Protein AF-A0A399HPF7-F1 (afdb_monomer_lite)

Foldseek 3Di:
DDDDDDWDKAWLAWADQDPPDPDIDTAIDTPPDDDDDDDDDPVCPPPDDDDDDLVVQQVCLVVVVDPGPVSNVNSVSVPPD

Structure (mmCIF, N/CA/C/O backbone):
data_AF-A0A399HPF7-F1
#
_entry.id   AF-A0A399HPF7-F1
#
loop_
_atom_site.group_PDB
_atom_site.id
_atom_site.type_symbol
_atom_site.label_atom_id
_atom_site.label_alt_id
_atom_site.label_comp_id
_atom_site.label_asym_id
_atom_site.label_entity_id
_atom_site.label_seq_id
_atom_site.pdbx_PDB_ins_code
_atom_site.Cartn_x
_atom_site.Cartn_y
_atom_site.Cartn_z
_atom_site.occupancy
_atom_site.B_iso_or_equiv
_atom_site.auth_seq_id
_atom_site.auth_comp_id
_atom_site.auth_asym_id
_atom_site.auth_atom_id
_atom_site.pdbx_PDB_model_num
ATOM 1 N N . MET A 1 1 ? 18.356 16.712 -25.322 1.00 36.47 1 MET A N 1
ATOM 2 C CA . MET A 1 1 ? 17.739 17.135 -24.046 1.00 36.47 1 MET A CA 1
ATOM 3 C C . MET A 1 1 ? 16.526 16.241 -23.815 1.00 36.47 1 MET A C 1
ATOM 5 O O . MET A 1 1 ? 15.495 16.478 -24.422 1.00 36.47 1 MET A O 1
ATOM 9 N N . SER A 1 2 ? 16.683 15.138 -23.076 1.00 44.44 2 SER A N 1
ATOM 10 C CA . SER A 1 2 ? 15.580 14.203 -22.806 1.00 44.44 2 SER A CA 1
ATOM 11 C C . SER A 1 2 ? 14.851 14.672 -21.551 1.00 44.44 2 SER A C 1
ATOM 13 O O . 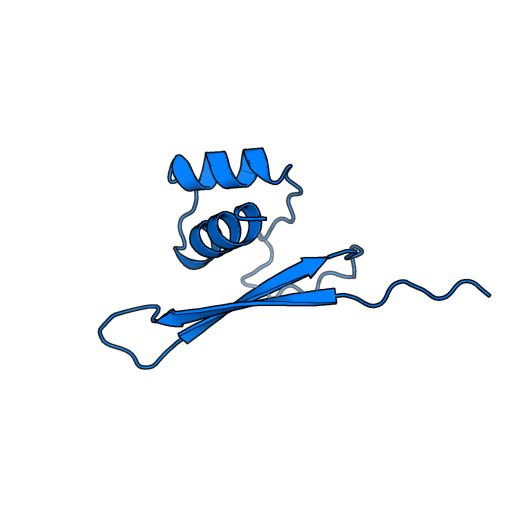SER A 1 2 ? 15.467 14.746 -20.487 1.00 44.44 2 SER A O 1
ATOM 15 N N . GLN A 1 3 ? 13.574 15.036 -21.674 1.00 47.56 3 GLN A N 1
ATOM 16 C CA . GLN A 1 3 ? 12.711 15.293 -20.519 1.00 47.56 3 GLN A CA 1
ATOM 17 C C . GLN A 1 3 ? 12.648 14.015 -19.671 1.00 47.56 3 GLN A C 1
ATOM 19 O O . GLN A 1 3 ? 12.383 12.934 -20.197 1.00 47.56 3 GLN A O 1
ATOM 24 N N . ARG A 1 4 ? 12.961 14.121 -18.374 1.00 54.72 4 ARG A N 1
ATOM 25 C CA . ARG A 1 4 ? 12.755 13.017 -17.426 1.00 54.72 4 ARG A CA 1
ATOM 26 C C . ARG A 1 4 ? 11.243 12.809 -17.264 1.00 54.72 4 ARG A C 1
ATOM 28 O O . ARG A 1 4 ? 10.532 13.813 -17.207 1.00 54.72 4 ARG A O 1
ATOM 35 N N . PRO A 1 5 ? 10.738 11.568 -17.192 1.00 55.84 5 PRO A N 1
ATOM 36 C CA . PRO A 1 5 ? 9.331 11.341 -16.890 1.00 55.84 5 PRO A CA 1
ATOM 37 C C . PRO A 1 5 ? 9.015 11.943 -15.514 1.00 55.84 5 PRO A C 1
ATOM 39 O O . PRO A 1 5 ? 9.773 11.758 -14.566 1.00 55.84 5 PRO A O 1
ATOM 42 N N . HIS A 1 6 ? 7.941 12.724 -15.427 1.00 59.25 6 HIS A N 1
ATOM 43 C CA . HIS A 1 6 ? 7.436 13.230 -14.155 1.00 59.25 6 HIS A CA 1
ATOM 44 C C . HIS A 1 6 ? 6.842 12.061 -13.362 1.00 59.25 6 HIS A C 1
ATOM 46 O O . HIS A 1 6 ? 6.101 11.263 -13.936 1.00 59.25 6 HIS A O 1
ATOM 52 N N . ASP A 1 7 ? 7.142 11.971 -12.065 1.00 65.12 7 ASP A N 1
ATOM 53 C CA . ASP A 1 7 ? 6.517 10.995 -11.170 1.00 65.12 7 ASP A CA 1
ATOM 54 C C . ASP A 1 7 ? 4.993 11.191 -11.196 1.00 65.12 7 ASP A C 1
ATOM 56 O O . ASP A 1 7 ? 4.475 12.239 -10.797 1.00 65.12 7 ASP A O 1
ATOM 60 N N . VAL A 1 8 ? 4.263 10.194 -11.705 1.00 82.94 8 VAL A N 1
ATOM 61 C CA . VAL A 1 8 ? 2.798 10.238 -11.774 1.00 82.94 8 VAL A CA 1
ATOM 62 C C . VAL A 1 8 ? 2.240 9.587 -10.519 1.00 82.94 8 VAL A C 1
ATOM 64 O O . VAL A 1 8 ? 2.366 8.378 -10.327 1.00 82.94 8 VAL A O 1
ATOM 67 N N . TRP A 1 9 ? 1.593 10.404 -9.691 1.00 90.56 9 TRP A N 1
ATOM 68 C CA . TRP A 1 9 ? 0.845 9.966 -8.518 1.00 90.56 9 TRP A CA 1
ATOM 69 C C . TRP A 1 9 ? -0.637 9.877 -8.870 1.00 90.56 9 TRP A C 1
ATOM 71 O O . TRP A 1 9 ? -1.298 10.893 -9.092 1.00 90.56 9 TRP A O 1
ATOM 81 N N . ARG A 1 10 ? -1.176 8.658 -8.921 1.00 93.19 10 ARG A N 1
ATOM 82 C CA . ARG A 1 10 ? -2.600 8.410 -9.156 1.00 93.19 10 ARG A CA 1
ATOM 83 C C . ARG A 1 10 ? -3.312 8.172 -7.822 1.00 93.19 10 ARG A C 1
ATOM 85 O O . ARG A 1 10 ? -2.939 7.239 -7.112 1.00 93.19 10 ARG A O 1
ATOM 92 N N . PRO A 1 11 ? -4.342 8.955 -7.460 1.00 95.19 11 PRO A N 1
ATOM 93 C CA . PRO A 1 11 ? -5.114 8.688 -6.253 1.00 95.19 11 PRO A CA 1
ATOM 94 C C . PRO A 1 11 ? -5.915 7.389 -6.405 1.00 95.19 11 PRO A C 1
ATOM 96 O O . PRO A 1 11 ? -6.612 7.195 -7.401 1.00 95.19 11 PRO A O 1
ATOM 99 N N . LEU A 1 12 ? -5.836 6.518 -5.399 1.00 95.44 12 LEU A N 1
ATOM 100 C CA . LEU A 1 12 ? -6.638 5.292 -5.297 1.00 95.44 12 LEU A CA 1
ATOM 101 C C . LEU A 1 12 ? -7.853 5.481 -4.379 1.00 95.44 12 LEU A C 1
ATOM 103 O O . LEU A 1 12 ? -8.854 4.788 -4.535 1.00 95.44 12 LEU A O 1
ATOM 107 N N . GLY A 1 13 ? -7.783 6.432 -3.442 1.00 95.06 13 GLY A N 1
ATOM 108 C CA . GLY A 1 13 ? -8.906 6.812 -2.588 1.00 95.06 13 GLY A CA 1
ATOM 109 C C . GLY A 1 13 ? -8.487 7.223 -1.180 1.00 95.06 13 GLY A C 1
ATOM 110 O O . GLY A 1 13 ? -7.303 7.309 -0.851 1.00 95.06 13 GLY A O 1
ATOM 111 N N . SER A 1 14 ? -9.486 7.477 -0.336 1.00 95.75 14 SER A N 1
ATOM 112 C CA . SER A 1 14 ? -9.308 7.789 1.081 1.00 95.75 14 SER A CA 1
ATOM 113 C C . SER A 1 14 ? -10.293 6.975 1.910 1.00 95.75 14 SER A C 1
ATOM 115 O O . SER A 1 14 ? -11.498 7.040 1.656 1.00 95.75 14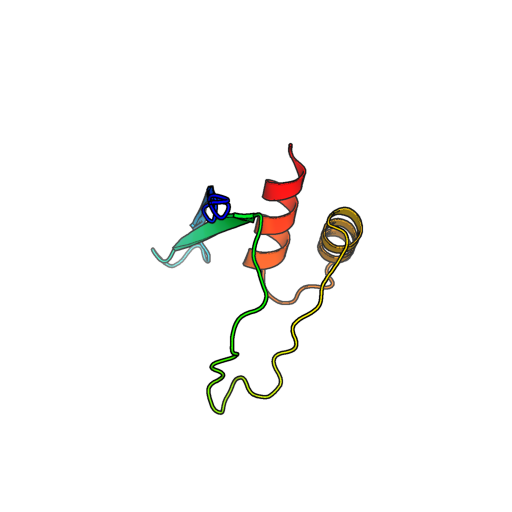 SER A O 1
ATOM 117 N N . TYR A 1 15 ? -9.806 6.242 2.910 1.00 93.31 15 TYR A N 1
ATOM 118 C CA . TYR A 1 15 ? -10.581 5.235 3.643 1.00 93.31 15 TYR A CA 1
ATOM 119 C C . TYR A 1 15 ? -10.413 5.389 5.155 1.00 93.31 15 TYR A C 1
ATOM 121 O O . TYR A 1 15 ? -9.350 5.785 5.628 1.00 93.31 15 TYR A O 1
ATOM 129 N N . ALA A 1 16 ? -11.463 5.079 5.918 1.00 92.19 16 ALA A N 1
ATOM 130 C CA . ALA A 1 16 ? -11.376 5.027 7.375 1.00 92.19 16 ALA A CA 1
ATOM 131 C C . ALA A 1 16 ? -10.527 3.821 7.808 1.00 92.19 16 ALA A C 1
ATOM 133 O O . ALA A 1 16 ? -10.657 2.740 7.237 1.00 92.19 16 ALA A O 1
ATOM 134 N N . ILE A 1 17 ? -9.667 4.010 8.812 1.00 85.12 17 ILE A N 1
ATOM 135 C CA . ILE A 1 17 ? -8.769 2.951 9.312 1.00 85.12 17 ILE A CA 1
ATOM 136 C C . ILE A 1 17 ? -9.449 2.123 10.413 1.00 85.12 17 ILE A C 1
ATOM 138 O O . ILE A 1 17 ? -9.242 0.919 10.523 1.00 85.12 17 ILE A O 1
ATOM 142 N N . THR A 1 18 ? -10.267 2.772 11.238 1.00 85.12 18 THR A N 1
ATOM 143 C CA . THR A 1 18 ? -10.991 2.170 12.364 1.00 85.12 18 THR A CA 1
ATOM 144 C C . THR A 1 18 ? -12.314 2.907 12.547 1.00 85.12 18 THR A C 1
ATOM 146 O O . THR A 1 18 ? -12.399 4.110 12.304 1.00 85.12 18 THR A O 1
ATOM 149 N N . LEU A 1 19 ? -13.352 2.185 12.974 1.00 84.69 19 LEU A N 1
ATOM 150 C CA . LEU A 1 19 ? -14.716 2.705 13.126 1.00 84.69 19 LEU A CA 1
ATOM 151 C C . LEU A 1 19 ? -14.852 3.764 14.238 1.00 84.69 19 LEU A C 1
ATOM 153 O O . LEU A 1 19 ? -15.837 4.495 14.258 1.00 84.69 19 LEU A O 1
ATOM 157 N N . GLY A 1 20 ? -13.878 3.860 15.150 1.00 88.88 20 GLY A N 1
ATOM 158 C CA . GLY A 1 20 ? -13.892 4.792 16.287 1.00 88.88 20 GLY A CA 1
ATOM 159 C C . GLY A 1 20 ? -13.055 6.057 16.093 1.00 88.88 20 GLY A C 1
ATOM 160 O O . GLY A 1 20 ? -12.815 6.775 17.060 1.00 88.88 20 GLY A O 1
ATOM 161 N N . SER A 1 21 ? -12.556 6.315 14.883 1.00 91.38 21 SER A N 1
ATOM 162 C CA . SER A 1 21 ? -11.667 7.443 14.609 1.00 91.38 21 SER A CA 1
ATOM 163 C C . SER A 1 21 ? -12.049 8.156 13.320 1.00 91.38 21 SER A C 1
ATOM 165 O O . SER A 1 21 ? -12.486 7.539 12.351 1.00 91.38 21 SER A O 1
ATOM 167 N N . THR A 1 22 ? -11.820 9.468 13.284 1.00 93.50 22 THR A N 1
ATOM 168 C CA . THR A 1 22 ? -11.896 10.267 12.054 1.00 93.50 22 THR A CA 1
ATOM 169 C C . THR A 1 22 ? -10.642 10.127 11.188 1.00 93.50 22 THR A C 1
ATOM 171 O O . THR A 1 22 ? -10.604 10.669 10.083 1.00 93.50 22 THR A O 1
ATOM 174 N N . ALA A 1 23 ? -9.621 9.399 11.658 1.00 93.12 23 ALA A N 1
ATOM 175 C CA . ALA A 1 23 ? -8.390 9.164 10.919 1.00 93.12 23 ALA A CA 1
ATOM 176 C C . ALA A 1 23 ? -8.653 8.421 9.601 1.00 93.12 23 ALA A C 1
ATOM 178 O O . ALA A 1 23 ? -9.380 7.421 9.547 1.00 93.12 23 ALA A O 1
ATOM 179 N N . ARG A 1 24 ? -8.009 8.903 8.535 1.00 93.12 24 ARG A N 1
ATOM 180 C CA . ARG A 1 24 ? -8.120 8.340 7.191 1.00 93.12 24 ARG A CA 1
ATOM 181 C C . ARG A 1 24 ? -6.754 7.959 6.654 1.00 93.12 24 ARG A C 1
ATOM 183 O O . ARG A 1 24 ? -5.789 8.698 6.828 1.00 93.12 24 ARG A O 1
ATOM 190 N N . VAL A 1 25 ? -6.702 6.843 5.938 1.00 93.56 25 VAL A N 1
ATOM 191 C CA . VAL A 1 25 ? -5.575 6.513 5.068 1.00 93.56 25 VAL A CA 1
ATOM 192 C C . VAL A 1 25 ? -5.878 7.025 3.665 1.00 93.56 25 VAL A C 1
ATOM 194 O O . VAL A 1 25 ? -6.966 6.795 3.138 1.00 93.56 25 VAL A O 1
ATOM 197 N N . HIS A 1 26 ? -4.927 7.737 3.070 1.00 95.25 26 HIS A N 1
ATOM 198 C CA . HIS A 1 26 ? -4.994 8.187 1.683 1.00 95.25 26 HIS A CA 1
ATOM 199 C C . HIS A 1 26 ? -4.028 7.342 0.864 1.00 95.25 26 HIS A C 1
ATOM 201 O O . HIS A 1 26 ? -2.842 7.277 1.182 1.00 95.25 26 HIS A O 1
ATOM 207 N N . LEU A 1 27 ? -4.545 6.670 -0.158 1.00 95.31 27 LEU A N 1
ATOM 208 C CA . LEU A 1 27 ? -3.788 5.718 -0.959 1.00 95.31 27 LEU A CA 1
ATOM 209 C C . LEU A 1 27 ? -3.507 6.313 -2.334 1.00 95.31 27 LEU A C 1
ATOM 211 O O . LEU A 1 27 ? -4.407 6.851 -2.984 1.00 95.31 27 LEU A O 1
ATOM 215 N N . TYR A 1 28 ? -2.261 6.174 -2.773 1.00 94.75 28 TYR A N 1
ATOM 216 C CA . TYR A 1 28 ? -1.792 6.626 -4.074 1.00 94.75 28 TYR A CA 1
ATOM 217 C C . TYR A 1 28 ? -0.946 5.535 -4.721 1.00 94.75 28 TYR A C 1
ATOM 219 O O . TYR A 1 28 ? -0.165 4.863 -4.049 1.00 94.75 28 TYR A O 1
ATOM 227 N N . GLU A 1 29 ? -1.089 5.386 -6.030 1.00 94.25 29 GLU A N 1
ATOM 228 C CA . GLU A 1 29 ? -0.179 4.613 -6.862 1.00 94.25 29 GLU A CA 1
ATOM 229 C C . GLU A 1 29 ? 0.841 5.568 -7.478 1.00 94.25 29 GLU A C 1
ATOM 231 O O . GLU A 1 29 ? 0.473 6.505 -8.188 1.00 94.25 29 GLU A O 1
ATOM 236 N N . ALA A 1 30 ? 2.118 5.316 -7.219 1.00 92.19 30 ALA A N 1
ATOM 237 C CA . ALA A 1 30 ? 3.216 6.022 -7.855 1.00 92.19 30 ALA A CA 1
ATOM 238 C C . ALA A 1 30 ? 3.839 5.137 -8.934 1.00 92.19 30 ALA A C 1
ATOM 240 O O . ALA A 1 30 ? 4.094 3.952 -8.707 1.00 92.19 30 ALA A O 1
ATOM 241 N N . ARG A 1 31 ? 4.089 5.711 -10.111 1.00 89.88 31 ARG A N 1
ATOM 242 C CA . ARG A 1 31 ? 4.691 5.011 -11.254 1.00 89.88 31 ARG A CA 1
ATOM 243 C C . ARG A 1 31 ? 5.988 5.679 -11.677 1.00 89.88 31 ARG A C 1
ATOM 245 O O . ARG A 1 31 ? 6.195 6.858 -11.414 1.00 89.88 31 ARG A O 1
ATOM 252 N N . SER A 1 32 ? 6.826 4.909 -12.371 1.00 88.12 32 SER A N 1
ATOM 253 C CA . SER A 1 32 ? 8.109 5.374 -12.919 1.00 88.12 32 SER A CA 1
ATOM 254 C C . SER A 1 32 ? 9.108 5.854 -11.860 1.00 88.12 32 SER A C 1
ATOM 256 O O . SER A 1 32 ? 9.981 6.662 -12.158 1.00 88.12 32 SER A O 1
ATOM 258 N N . LEU A 1 33 ? 9.008 5.309 -10.644 1.00 86.06 33 LEU A N 1
ATOM 259 C CA . LEU A 1 33 ? 9.911 5.630 -9.547 1.00 86.06 33 LEU A CA 1
ATOM 260 C C . LEU A 1 33 ? 11.321 5.083 -9.788 1.00 86.06 33 LEU A C 1
ATOM 262 O O . LEU A 1 33 ? 11.507 3.965 -10.271 1.00 86.06 33 LEU A O 1
ATOM 266 N N . THR A 1 34 ? 12.316 5.852 -9.355 1.00 84.62 34 THR A N 1
ATOM 267 C CA . THR A 1 34 ? 13.711 5.412 -9.248 1.00 84.62 34 THR A CA 1
ATOM 268 C C . THR A 1 34 ? 14.112 5.274 -7.786 1.00 84.62 34 THR A C 1
ATOM 270 O O . THR A 1 34 ? 13.658 6.051 -6.947 1.00 84.62 34 THR A O 1
ATOM 273 N N . LEU A 1 35 ? 15.001 4.328 -7.474 1.00 86.81 35 LEU A N 1
ATOM 274 C CA . LEU A 1 35 ? 15.530 4.186 -6.119 1.00 86.81 35 LEU A CA 1
ATOM 275 C C . LEU A 1 35 ? 16.377 5.411 -5.742 1.00 86.81 35 LEU A C 1
ATOM 277 O O . LEU A 1 35 ? 17.408 5.674 -6.360 1.00 86.81 35 LEU A O 1
ATOM 281 N N . GLY A 1 36 ? 15.927 6.148 -4.728 1.00 87.62 36 GLY A N 1
ATOM 282 C CA . GLY A 1 36 ? 16.665 7.254 -4.123 1.00 87.62 36 GLY A CA 1
ATOM 283 C C . GLY A 1 36 ? 17.454 6.835 -2.875 1.00 87.62 36 GLY A C 1
ATOM 284 O O . GLY A 1 36 ? 17.403 5.672 -2.465 1.00 87.62 36 GLY A O 1
ATOM 285 N N . PRO A 1 37 ? 18.171 7.783 -2.247 1.00 90.19 37 PRO A N 1
ATOM 286 C CA . PRO A 1 37 ? 18.768 7.584 -0.931 1.00 90.19 37 PRO A CA 1
ATOM 287 C C . PRO A 1 37 ? 17.718 7.155 0.102 1.00 90.19 37 PRO A C 1
ATOM 289 O O . PRO A 1 37 ? 16.587 7.640 0.088 1.00 90.19 37 PRO A O 1
ATOM 292 N N . GLN A 1 38 ? 18.102 6.260 1.010 1.00 89.31 38 GLN A N 1
ATOM 293 C CA . GLN A 1 38 ? 17.254 5.861 2.130 1.00 89.31 38 GLN A CA 1
ATOM 294 C C . GLN A 1 38 ? 17.542 6.751 3.338 1.00 89.31 38 GLN A C 1
ATOM 296 O O . GLN A 1 38 ? 18.696 6.937 3.721 1.00 89.31 38 GLN A O 1
ATOM 301 N N . HIS A 1 39 ? 16.483 7.280 3.941 1.00 90.75 39 HIS A N 1
ATOM 302 C CA . HIS A 1 39 ? 16.536 8.093 5.152 1.00 90.75 39 HIS A CA 1
ATOM 303 C C . HIS A 1 39 ? 15.707 7.394 6.231 1.00 90.75 39 HIS A C 1
ATOM 305 O O . HIS A 1 39 ? 14.552 7.743 6.448 1.00 90.75 39 HIS A O 1
ATOM 311 N N . LEU A 1 40 ? 16.283 6.353 6.830 1.00 91.38 40 LEU A N 1
ATOM 312 C CA . LEU A 1 40 ? 15.640 5.553 7.872 1.00 91.38 40 LEU A CA 1
ATOM 313 C C . LEU A 1 40 ? 15.933 6.166 9.243 1.00 91.38 40 LEU A C 1
ATOM 315 O O . LEU A 1 40 ? 17.055 6.608 9.502 1.00 91.38 40 LEU A O 1
ATOM 319 N N . THR A 1 41 ? 14.936 6.184 10.118 1.00 94.12 41 THR A N 1
ATOM 320 C CA . THR A 1 41 ? 15.120 6.471 11.545 1.00 94.12 41 THR A CA 1
ATOM 321 C C . THR A 1 41 ? 15.680 5.254 12.286 1.00 94.12 41 THR A C 1
ATOM 323 O O . THR A 1 41 ? 15.721 4.143 11.753 1.00 94.12 41 THR A O 1
ATOM 326 N N . ASP A 1 42 ? 16.069 5.434 13.551 1.00 94.06 42 ASP A N 1
ATOM 327 C CA . ASP A 1 42 ? 16.594 4.344 14.384 1.00 94.06 42 ASP A CA 1
ATOM 328 C C . ASP A 1 42 ? 15.612 3.170 14.529 1.00 94.06 42 ASP A C 1
ATOM 330 O O . ASP A 1 42 ? 16.032 2.025 14.670 1.00 94.06 42 ASP A O 1
ATOM 334 N N . THR A 1 43 ? 14.305 3.429 14.438 1.00 93.25 43 THR A N 1
ATOM 335 C CA . THR A 1 43 ? 13.258 2.396 14.501 1.00 93.25 43 THR A CA 1
ATOM 336 C C . THR A 1 43 ? 12.989 1.697 13.168 1.00 93.25 43 THR A C 1
ATOM 338 O O . THR A 1 43 ? 12.236 0.728 13.127 1.00 93.25 43 THR A O 1
ATOM 341 N N . GLU A 1 44 ? 13.569 2.184 12.072 1.00 92.88 44 GLU A N 1
ATOM 342 C CA . GLU A 1 44 ? 13.302 1.715 10.708 1.00 92.88 44 GLU A CA 1
ATOM 343 C C . GLU A 1 44 ? 14.508 1.000 10.086 1.00 92.88 44 GLU A C 1
ATOM 345 O O . GLU A 1 44 ? 14.445 0.616 8.923 1.00 92.88 44 GLU A O 1
ATOM 350 N N . GLN A 1 45 ? 15.596 0.778 10.833 1.00 90.19 45 GLN A N 1
ATOM 351 C CA . GLN A 1 45 ? 16.826 0.167 10.302 1.00 90.19 45 GLN A CA 1
ATOM 352 C C . GLN A 1 45 ? 16.605 -1.226 9.687 1.00 90.19 45 GLN A C 1
ATOM 354 O O . GLN A 1 45 ? 17.317 -1.618 8.764 1.00 90.19 45 GLN A O 1
ATOM 359 N N . ASP A 1 46 ? 15.588 -1.952 10.157 1.00 89.62 46 ASP A N 1
ATOM 360 C CA . ASP A 1 46 ? 15.228 -3.277 9.648 1.00 89.62 46 ASP A CA 1
ATOM 361 C C . ASP A 1 46 ? 14.238 -3.244 8.471 1.00 89.62 46 ASP A C 1
ATOM 363 O O . ASP A 1 46 ? 13.846 -4.300 7.958 1.00 89.62 46 ASP A O 1
ATOM 367 N N . PHE A 1 47 ? 13.813 -2.062 8.014 1.00 88.69 47 PHE A N 1
ATOM 368 C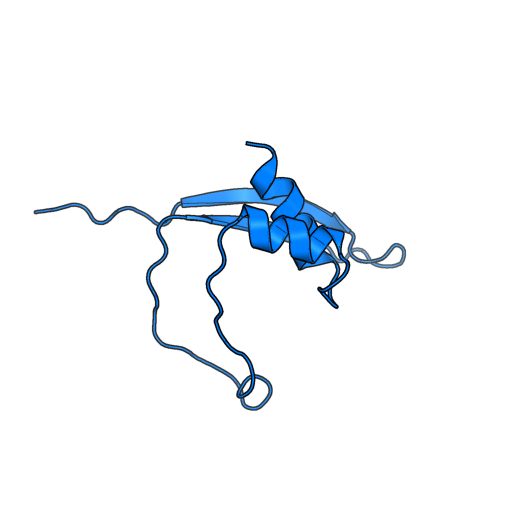 CA . PHE A 1 47 ? 12.923 -1.953 6.862 1.00 88.69 47 PHE A CA 1
ATOM 369 C C . PHE A 1 47 ? 13.683 -2.321 5.589 1.00 88.69 47 PHE A C 1
ATOM 371 O O . PHE A 1 47 ? 14.733 -1.767 5.269 1.00 88.69 47 PHE A O 1
ATOM 378 N N . LYS A 1 48 ? 13.127 -3.265 4.827 1.00 87.94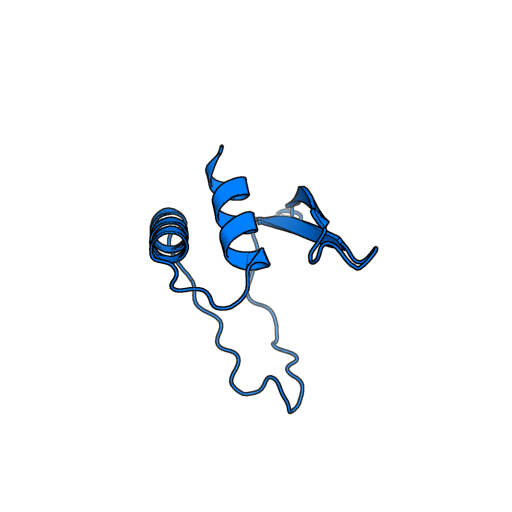 48 LYS A N 1
ATOM 379 C CA . LYS A 1 48 ? 13.732 -3.760 3.588 1.00 87.94 48 LYS A CA 1
ATOM 380 C C . LYS A 1 48 ? 12.846 -3.431 2.402 1.00 87.94 48 LYS A C 1
ATOM 382 O O . LYS A 1 48 ? 11.685 -3.834 2.352 1.00 87.94 48 LYS A O 1
ATOM 387 N N . LEU A 1 49 ? 13.420 -2.759 1.408 1.00 87.38 49 LEU A N 1
ATOM 388 C CA . LEU A 1 49 ? 12.773 -2.590 0.114 1.00 87.38 49 LEU A CA 1
ATOM 389 C C . LEU A 1 49 ? 12.779 -3.923 -0.640 1.00 87.38 49 LEU A C 1
ATOM 391 O O . LEU A 1 49 ? 13.835 -4.517 -0.851 1.00 87.38 49 LEU A O 1
ATOM 395 N N . SER A 1 50 ? 11.601 -4.365 -1.071 1.00 87.75 50 SER A N 1
ATOM 396 C CA . SER A 1 50 ? 11.430 -5.542 -1.923 1.00 87.75 50 SER A CA 1
ATOM 397 C C . SER A 1 50 ? 10.616 -5.167 -3.153 1.00 87.75 50 SER A C 1
ATOM 399 O O . SER A 1 50 ? 9.584 -4.511 -3.033 1.00 87.75 50 SER A O 1
ATOM 401 N N . TRP A 1 51 ? 11.060 -5.611 -4.325 1.00 89.69 51 TRP A N 1
ATOM 402 C CA . TRP A 1 51 ? 10.349 -5.420 -5.588 1.00 89.69 51 TRP A CA 1
ATOM 403 C C . TRP A 1 51 ? 9.612 -6.700 -5.955 1.00 89.69 51 TRP A C 1
ATOM 405 O O . TRP A 1 51 ? 10.196 -7.780 -5.905 1.00 89.69 51 TRP A O 1
ATOM 415 N N . TRP A 1 52 ? 8.335 -6.569 -6.295 1.00 93.00 52 TRP A N 1
ATOM 416 C CA . TRP A 1 52 ? 7.449 -7.689 -6.592 1.00 93.00 52 TRP A CA 1
ATOM 417 C C . TRP A 1 52 ? 6.735 -7.434 -7.920 1.00 93.00 52 TRP A C 1
ATOM 419 O O . TRP A 1 52 ? 6.337 -6.291 -8.173 1.00 93.00 52 TRP A O 1
ATOM 429 N N . PRO A 1 53 ? 6.516 -8.470 -8.747 1.00 94.62 53 PRO A N 1
ATOM 430 C CA . PRO A 1 53 ? 5.448 -8.435 -9.736 1.00 94.62 53 PRO A CA 1
ATOM 431 C C . PRO A 1 53 ? 4.115 -8.109 -9.049 1.00 94.62 53 PRO A C 1
ATOM 433 O O . PRO A 1 53 ? 3.843 -8.595 -7.949 1.00 94.62 53 PRO A O 1
ATOM 436 N N . LEU A 1 54 ? 3.286 -7.271 -9.677 1.00 93.44 54 LEU A N 1
ATOM 437 C CA . LEU A 1 54 ? 2.030 -6.819 -9.067 1.00 93.44 54 LEU A CA 1
ATOM 438 C C . LEU A 1 54 ? 1.103 -8.000 -8.737 1.00 93.44 54 LEU A C 1
ATOM 440 O O . LEU A 1 54 ? 0.539 -8.043 -7.646 1.00 93.44 54 LEU A O 1
ATOM 444 N N . ASP A 1 55 ? 1.006 -8.977 -9.638 1.00 95.31 55 ASP A N 1
ATOM 445 C CA . ASP A 1 55 ? 0.160 -10.161 -9.457 1.00 95.31 55 ASP A CA 1
ATOM 446 C C . ASP A 1 55 ? 0.606 -11.018 -8.261 1.00 95.31 55 ASP A C 1
ATOM 448 O O . ASP A 1 55 ? -0.228 -11.493 -7.486 1.00 95.31 55 ASP A O 1
ATOM 452 N N . ASP A 1 56 ? 1.917 -11.145 -8.037 1.00 96.94 56 ASP A N 1
ATOM 453 C CA . ASP A 1 56 ? 2.466 -11.861 -6.880 1.00 96.94 56 ASP A CA 1
ATOM 454 C C . ASP A 1 56 ? 2.151 -11.121 -5.575 1.00 96.94 56 ASP A C 1
ATOM 456 O O . ASP A 1 56 ? 1.802 -11.738 -4.565 1.00 96.94 56 ASP A O 1
ATOM 460 N N . ALA A 1 57 ? 2.234 -9.787 -5.588 1.00 95.50 57 ALA A N 1
ATOM 461 C CA . ALA A 1 57 ? 1.885 -8.968 -4.432 1.00 95.50 57 ALA A CA 1
ATOM 462 C C . ALA A 1 57 ? 0.383 -9.066 -4.103 1.00 95.50 57 ALA A C 1
ATOM 464 O O . ALA A 1 57 ? 0.020 -9.213 -2.933 1.00 95.50 57 ALA A O 1
ATOM 465 N N . ILE A 1 58 ? -0.490 -9.043 -5.117 1.00 95.75 58 ILE A N 1
ATOM 466 C CA . ILE A 1 58 ? -1.941 -9.243 -4.959 1.00 95.75 58 ILE A CA 1
ATOM 467 C C . ILE A 1 58 ? -2.244 -10.654 -4.435 1.00 95.75 58 ILE A C 1
ATOM 469 O O . ILE A 1 58 ? -3.086 -10.815 -3.547 1.00 95.75 58 ILE A O 1
ATOM 473 N N . THR A 1 59 ? -1.538 -11.671 -4.927 1.00 96.31 59 THR A N 1
ATOM 474 C CA . THR A 1 59 ? -1.666 -13.050 -4.433 1.00 96.31 59 THR A CA 1
ATOM 475 C C . THR A 1 59 ? -1.285 -13.128 -2.956 1.00 96.31 59 THR A C 1
ATOM 477 O O . THR A 1 59 ? -2.083 -13.571 -2.134 1.00 96.31 59 THR A O 1
ATOM 480 N N . ALA A 1 60 ? -0.133 -12.573 -2.569 1.00 95.44 60 ALA A N 1
ATOM 481 C CA . ALA A 1 60 ? 0.290 -12.526 -1.169 1.00 95.44 60 ALA A CA 1
ATOM 482 C C . ALA A 1 60 ? -0.685 -11.742 -0.265 1.00 95.44 60 ALA A C 1
ATOM 484 O O . ALA A 1 60 ? -0.856 -12.090 0.907 1.00 95.44 60 ALA A O 1
ATOM 485 N N . ALA A 1 61 ? -1.328 -10.695 -0.793 1.00 95.06 61 ALA A N 1
ATOM 486 C CA . ALA A 1 61 ? -2.373 -9.948 -0.095 1.00 95.06 61 ALA A CA 1
ATOM 487 C C . ALA A 1 61 ? -3.631 -10.795 0.125 1.00 95.06 61 ALA A C 1
ATOM 489 O O . ALA A 1 61 ? -4.206 -10.765 1.212 1.00 95.06 61 ALA A O 1
ATOM 490 N N . THR A 1 62 ? -4.013 -11.582 -0.879 1.00 94.62 62 THR A N 1
ATOM 491 C CA . THR A 1 62 ? -5.135 -12.530 -0.810 1.00 94.62 62 THR A CA 1
ATOM 492 C C . THR A 1 62 ? -4.861 -13.644 0.202 1.00 94.62 62 THR A C 1
ATOM 494 O O . THR A 1 62 ? -5.743 -13.995 0.982 1.00 94.62 62 THR A O 1
ATOM 497 N N . ASP A 1 63 ? -3.617 -14.117 0.267 1.00 96.00 63 ASP A N 1
ATOM 498 C CA . ASP A 1 63 ? -3.157 -15.143 1.211 1.00 96.00 63 ASP A CA 1
ATOM 499 C C . ASP A 1 63 ? -2.975 -14.625 2.652 1.00 96.00 63 ASP A C 1
ATOM 501 O O . ASP A 1 63 ? -2.535 -15.364 3.534 1.00 96.00 63 ASP A O 1
ATOM 505 N N . GLY A 1 64 ? -3.261 -13.345 2.917 1.00 93.88 64 GLY A N 1
ATOM 506 C CA . GLY A 1 64 ? -3.165 -12.765 4.259 1.00 93.88 64 GLY A CA 1
ATOM 507 C C . GLY A 1 64 ? -1.731 -12.598 4.773 1.00 93.88 64 GLY A C 1
ATOM 508 O O . GLY A 1 64 ? -1.508 -12.565 5.981 1.00 93.88 64 GLY A O 1
ATOM 509 N N . ARG A 1 65 ? -0.738 -12.476 3.881 1.00 92.69 65 ARG A N 1
ATOM 510 C CA . ARG A 1 65 ? 0.689 -12.373 4.261 1.00 92.69 65 ARG A CA 1
ATOM 511 C C . ARG A 1 65 ? 1.112 -10.977 4.735 1.00 92.69 65 ARG A C 1
ATOM 513 O O . ARG A 1 65 ? 2.268 -10.775 5.097 1.00 92.69 65 ARG A O 1
ATOM 520 N N . PHE A 1 66 ? 0.194 -10.013 4.737 1.00 88.62 66 PHE A N 1
ATOM 521 C CA . PHE A 1 66 ? 0.430 -8.641 5.181 1.00 88.62 66 PHE A CA 1
ATOM 522 C C . PHE A 1 66 ? -0.190 -8.407 6.557 1.00 88.62 66 PHE A C 1
ATOM 524 O O . PHE A 1 66 ? -1.357 -8.711 6.783 1.00 88.62 66 PHE A O 1
ATOM 531 N N . LEU A 1 67 ? 0.580 -7.796 7.457 1.00 84.94 67 LEU A N 1
ATOM 532 C CA . LEU A 1 67 ? 0.145 -7.523 8.831 1.00 84.94 67 LEU A CA 1
ATOM 533 C C . LEU A 1 67 ? -0.704 -6.249 8.962 1.00 84.94 67 LEU A C 1
ATOM 535 O O . LEU A 1 67 ? -1.478 -6.121 9.907 1.00 84.94 67 LEU A O 1
ATOM 539 N N . LEU A 1 68 ? -0.555 -5.296 8.035 1.00 82.31 68 LEU A N 1
ATOM 540 C CA . LEU A 1 68 ? -1.252 -4.009 8.069 1.00 82.31 68 LEU A CA 1
ATOM 541 C C . LEU A 1 68 ? -2.297 -3.923 6.949 1.00 82.31 68 LEU A C 1
ATOM 543 O O . LEU A 1 68 ? -1.970 -4.226 5.802 1.00 82.31 68 LEU A O 1
ATOM 547 N N . PRO A 1 69 ? -3.524 -3.442 7.230 1.00 78.06 69 PRO A N 1
ATOM 548 C CA . PRO A 1 69 ? -4.644 -3.524 6.289 1.00 78.06 69 PRO A CA 1
ATOM 549 C C . PRO A 1 69 ? -4.538 -2.567 5.089 1.00 78.06 69 PRO A C 1
ATOM 551 O O . PRO A 1 69 ? -5.135 -2.821 4.045 1.00 78.06 69 PRO A O 1
ATOM 554 N N . ALA A 1 70 ? -3.777 -1.473 5.205 1.00 88.75 70 ALA A N 1
ATOM 555 C CA . ALA A 1 70 ? -3.673 -0.470 4.142 1.00 88.75 70 ALA A CA 1
ATOM 556 C C . ALA A 1 70 ? -2.940 -0.987 2.889 1.00 88.75 70 ALA A C 1
ATOM 558 O O . ALA A 1 70 ? -3.332 -0.649 1.774 1.00 88.75 70 ALA A O 1
ATOM 559 N N . GLY A 1 71 ? -1.907 -1.819 3.067 1.00 90.56 71 GLY A N 1
ATOM 560 C CA . GLY A 1 71 ? -1.113 -2.380 1.967 1.00 90.56 71 GLY A CA 1
ATOM 561 C C . GLY A 1 71 ? -1.942 -3.265 1.027 1.00 90.56 71 GLY A C 1
ATOM 562 O O . GLY A 1 71 ? -2.053 -2.936 -0.154 1.00 90.56 71 GLY A O 1
ATOM 563 N N . PRO A 1 72 ? -2.592 -4.331 1.533 1.00 94.12 72 PRO A N 1
ATOM 564 C CA . PRO A 1 72 ? -3.501 -5.172 0.753 1.00 94.12 72 PRO A CA 1
ATOM 565 C C . PRO A 1 72 ? -4.587 -4.386 0.021 1.00 94.12 72 PRO A C 1
ATOM 567 O O . PRO A 1 72 ? -4.811 -4.608 -1.166 1.00 94.12 72 PRO A O 1
ATOM 570 N N . LEU A 1 73 ? -5.225 -3.417 0.692 1.00 94.06 73 LEU A N 1
ATOM 571 C CA . LEU A 1 73 ? -6.246 -2.584 0.057 1.00 94.06 73 LEU A CA 1
ATOM 572 C C . LEU A 1 73 ? -5.678 -1.794 -1.132 1.00 94.06 73 LEU A C 1
ATOM 574 O O . LEU A 1 73 ? -6.313 -1.736 -2.183 1.00 94.06 73 LEU A O 1
ATOM 578 N N . ALA A 1 74 ? -4.484 -1.213 -0.991 1.00 94.56 74 ALA A N 1
ATOM 579 C CA . ALA A 1 74 ? -3.832 -0.488 -2.079 1.00 94.56 74 ALA A CA 1
ATOM 580 C C . ALA A 1 74 ? -3.537 -1.398 -3.281 1.00 94.56 74 ALA A C 1
ATOM 582 O O . ALA A 1 74 ? -3.798 -1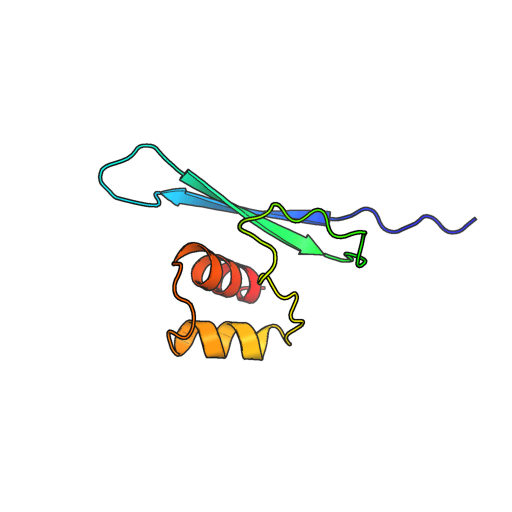.000 -4.415 1.00 94.56 74 ALA A O 1
ATOM 583 N N . LEU A 1 75 ? -3.066 -2.625 -3.035 1.00 95.19 75 LEU A N 1
ATOM 584 C CA . LEU A 1 75 ? -2.791 -3.616 -4.081 1.00 95.19 75 LEU A CA 1
ATOM 585 C C . LEU A 1 75 ? -4.064 -4.011 -4.837 1.00 95.19 75 LEU A C 1
ATOM 587 O O . LEU A 1 75 ? -4.086 -3.971 -6.067 1.00 95.19 75 LEU A O 1
ATOM 591 N N . PHE A 1 76 ? -5.152 -4.301 -4.118 1.00 94.62 76 PHE A N 1
ATOM 592 C CA . PHE A 1 76 ? -6.433 -4.622 -4.750 1.00 94.62 76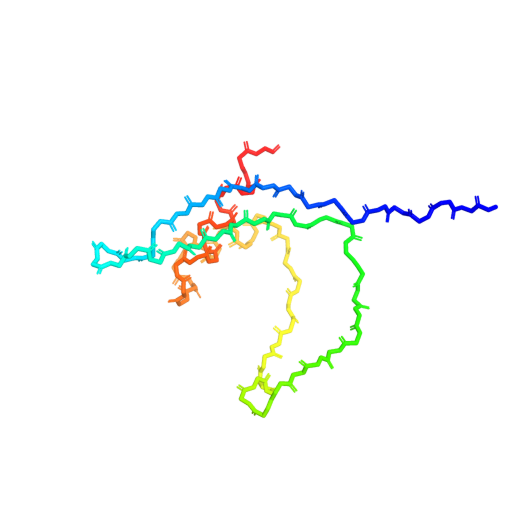 PHE A CA 1
ATOM 593 C C . PHE A 1 76 ? -7.009 -3.452 -5.549 1.00 94.62 76 PHE A C 1
ATOM 595 O O . PHE A 1 76 ? -7.619 -3.674 -6.588 1.00 94.62 76 PHE A O 1
ATOM 602 N N . LEU A 1 77 ? -6.831 -2.206 -5.100 1.00 94.94 77 LEU A N 1
ATOM 603 C CA . LEU A 1 77 ? -7.269 -1.027 -5.854 1.00 94.94 77 LEU A CA 1
ATOM 604 C C . LEU A 1 77 ? -6.402 -0.777 -7.095 1.00 94.94 77 LEU A C 1
ATOM 606 O O . LEU A 1 77 ? -6.928 -0.363 -8.130 1.00 94.94 77 LEU A O 1
ATOM 610 N N . ALA A 1 78 ? -5.095 -1.032 -7.005 1.00 93.00 78 ALA A N 1
ATOM 611 C CA . ALA A 1 78 ? -4.172 -0.882 -8.122 1.00 93.00 78 ALA A CA 1
ATOM 612 C C . ALA A 1 78 ? -4.466 -1.887 -9.246 1.00 93.00 78 ALA A C 1
ATOM 614 O O . ALA A 1 78 ? -4.529 -1.473 -10.400 1.00 93.00 78 ALA A O 1
ATOM 615 N N . GLY A 1 79 ? -4.734 -3.156 -8.912 1.00 91.62 79 GLY A N 1
ATOM 616 C CA . GLY A 1 79 ? -4.964 -4.240 -9.882 1.00 91.62 79 GLY A CA 1
ATOM 617 C C . GLY A 1 79 ? -6.328 -4.258 -10.588 1.00 91.62 79 GLY A C 1
ATOM 618 O O . GLY A 1 79 ? -6.632 -5.208 -11.300 1.00 91.62 79 GLY A O 1
ATOM 619 N N . ARG A 1 80 ? -7.190 -3.251 -10.392 1.00 87.69 80 ARG A N 1
ATOM 620 C CA . ARG A 1 80 ? -8.508 -3.161 -11.067 1.00 87.69 80 ARG A CA 1
ATOM 621 C C . ARG A 1 80 ? -8.436 -2.594 -12.490 1.00 87.69 80 ARG A C 1
ATOM 623 O O . ARG A 1 80 ? -9.484 -2.433 -13.116 1.00 87.69 80 ARG A O 1
ATOM 630 N N . HIS A 1 81 ? -7.244 -2.253 -12.972 1.00 64.88 81 HIS A N 1
ATOM 631 C CA . HIS A 1 81 ? -6.991 -1.557 -14.236 1.00 64.88 81 HIS A CA 1
ATOM 632 C C . HIS A 1 81 ? -5.763 -2.133 -14.928 1.00 64.88 81 HIS A C 1
ATOM 634 O O . HIS A 1 81 ? -5.716 -2.014 -16.171 1.00 64.88 81 HIS A O 1
#

Secondary structure (DSSP, 8-state):
-PPPPP-EEEEEEEEES-TT---EEEEEEEES---------TT-TT-------HHHHHHHHHTT--SSTHHHHHHHHHTT-

Radius of gyration: 15.26 Å; chains: 1; bounding box: 34×32×40 Å

Sequence (81 aa):
MSQRPHDVWRPLGSYAITLGSTARVHLYEARSLTLGPQHLTDTEQDFKLSWWPLDDAITAATDGRFLLPAGPLALFLAGRH

pLDDT: mean 87.7, std 12.28, range [36.47, 96.94]